Protein AF-Q10B79-2-F1 (afdb_monomer_lite)

Radius of gyration: 24.45 Å; chains: 1; bounding box: 59×41×63 Å

Sequence (157 aa):
MKFGKDFRSHLEETLPAWRDKYLAYKSLKKLIKNLPPDGDPPPVAAAAEVPAGDGDGDGGIALGNWFARVLDMELQKLNDFYIEREEWYVIRLQVLKERIERVKAKKNGAFTSKSEFTEEMLEIRKAFVIIHGEMILLQTYSSLNFAGELIKPSWLV

Foldseek 3Di:
DPLVVVLVVVLVVADVVCNVLAFPLVVLVVLVVQQDPPLDAGPPPVVVPDDDDDDPPCSNVVSVVVSVVVVVVSVVSNVVVLVVLVVVLVVLVVVLVVLVVVLVVCPVPNDPDPVSSVVSVVVSVVSVVVSVVSVVSSVVRVVSRVVSVVPDDPPPD

Structure (mmCIF, N/CA/C/O backbone):
data_AF-Q10B79-2-F1
#
_entry.id   AF-Q10B79-2-F1
#
loop_
_atom_site.group_PDB
_atom_site.id
_atom_site.type_symbol
_atom_site.label_atom_id
_atom_site.label_alt_id
_atom_site.label_comp_id
_atom_site.label_asym_id
_atom_site.label_entity_id
_atom_site.label_seq_id
_atom_site.pdbx_PDB_ins_code
_atom_site.Cartn_x
_atom_site.Cartn_y
_atom_site.Cartn_z
_atom_site.occupancy
_atom_site.B_iso_or_equiv
_atom_site.auth_seq_id
_atom_site.auth_comp_id
_atom_site.auth_asym_id
_atom_site.auth_atom_id
_atom_site.pdbx_PDB_model_num
ATOM 1 N N . MET A 1 1 ? 17.324 -6.022 -12.566 1.00 56.91 1 MET A N 1
ATOM 2 C CA . MET A 1 1 ? 15.880 -6.256 -12.311 1.00 56.91 1 MET A CA 1
ATOM 3 C C . MET A 1 1 ? 15.068 -5.969 -13.564 1.00 56.91 1 MET A C 1
ATOM 5 O O . MET A 1 1 ? 15.492 -5.158 -14.381 1.00 56.91 1 MET A O 1
ATOM 9 N N . LYS A 1 2 ? 13.920 -6.630 -13.746 1.00 81.06 2 LYS A N 1
ATOM 10 C CA . LYS A 1 2 ? 13.108 -6.543 -14.966 1.00 81.06 2 LYS A CA 1
ATOM 11 C C . LYS A 1 2 ? 11.820 -5.753 -14.737 1.00 81.06 2 LYS A C 1
ATOM 13 O O . LYS A 1 2 ? 10.782 -6.128 -15.272 1.00 81.06 2 LYS A O 1
ATOM 18 N N . PHE A 1 3 ? 11.936 -4.624 -14.032 1.00 84.75 3 PHE A N 1
ATOM 19 C CA . PHE A 1 3 ? 10.824 -3.791 -13.564 1.00 84.75 3 PHE A CA 1
ATOM 20 C C . PHE A 1 3 ? 9.698 -3.640 -14.590 1.00 84.75 3 PHE A C 1
ATOM 22 O O . PHE A 1 3 ? 8.547 -3.903 -14.295 1.00 84.75 3 PHE A O 1
ATOM 29 N N . GLY A 1 4 ? 10.018 -3.314 -15.847 1.00 84.12 4 GLY A N 1
ATOM 30 C CA . GLY A 1 4 ? 8.986 -3.134 -16.868 1.00 84.12 4 GLY A CA 1
ATOM 31 C C . GLY A 1 4 ? 8.160 -4.383 -17.220 1.00 84.12 4 GLY A C 1
ATOM 32 O O . GLY A 1 4 ? 7.091 -4.220 -17.797 1.00 84.12 4 GLY A O 1
ATOM 33 N N . LYS A 1 5 ? 8.640 -5.613 -16.977 1.00 86.12 5 LYS A N 1
ATOM 34 C CA . LYS A 1 5 ? 7.814 -6.831 -17.110 1.00 86.12 5 LYS A CA 1
ATOM 35 C C . LYS A 1 5 ? 6.963 -7.027 -15.860 1.00 86.12 5 LYS A C 1
ATOM 37 O O . LYS A 1 5 ? 5.764 -7.206 -16.014 1.00 86.12 5 LYS A O 1
ATOM 42 N N . ASP A 1 6 ? 7.567 -6.884 -14.687 1.00 85.56 6 ASP A N 1
ATOM 43 C CA . ASP A 1 6 ? 6.898 -7.043 -13.392 1.00 85.56 6 ASP A CA 1
ATOM 44 C C . ASP A 1 6 ? 5.753 -6.023 -13.239 1.00 85.56 6 ASP A C 1
ATOM 46 O O . ASP A 1 6 ? 4.630 -6.382 -12.900 1.00 85.56 6 ASP A O 1
ATOM 50 N N . PHE A 1 7 ? 5.993 -4.769 -13.636 1.00 88.19 7 PHE A N 1
ATOM 51 C CA . PHE A 1 7 ? 4.993 -3.702 -13.679 1.00 88.19 7 PHE A CA 1
ATOM 52 C C . PHE A 1 7 ? 3.809 -4.057 -14.584 1.00 88.19 7 PHE A C 1
ATOM 54 O O . PHE A 1 7 ? 2.664 -3.857 -14.206 1.00 88.19 7 PHE A O 1
ATOM 61 N N . ARG A 1 8 ? 4.057 -4.629 -15.773 1.00 87.25 8 ARG A N 1
ATOM 62 C CA . ARG A 1 8 ? 2.969 -5.036 -16.680 1.00 87.25 8 ARG A CA 1
ATOM 63 C C . ARG A 1 8 ? 2.154 -6.197 -16.128 1.00 87.25 8 ARG A C 1
ATOM 65 O O . ARG A 1 8 ? 0.936 -6.133 -16.215 1.00 87.25 8 ARG A O 1
ATOM 72 N N . SER A 1 9 ? 2.808 -7.205 -15.557 1.00 88.94 9 SER A N 1
ATOM 73 C CA . SER A 1 9 ? 2.114 -8.309 -14.889 1.00 88.94 9 SER A CA 1
ATOM 74 C C . SER A 1 9 ? 1.206 -7.787 -13.775 1.00 88.94 9 SER A C 1
ATOM 76 O O . SER A 1 9 ? 0.039 -8.153 -13.717 1.00 88.94 9 SER A O 1
ATOM 78 N N . HIS A 1 10 ? 1.680 -6.823 -12.981 1.00 86.38 10 HIS A N 1
ATOM 79 C CA . HIS A 1 10 ? 0.842 -6.203 -11.961 1.00 86.38 10 HIS A CA 1
ATOM 80 C C . HIS A 1 10 ? -0.354 -5.426 -12.538 1.00 86.38 10 HIS A C 1
ATOM 82 O O . HIS A 1 10 ? -1.449 -5.482 -11.986 1.00 86.38 10 HIS A O 1
ATOM 88 N N . LEU A 1 11 ? -0.189 -4.717 -13.663 1.00 89.62 11 LEU A N 1
ATOM 89 C CA . LEU A 1 11 ? -1.317 -4.044 -14.324 1.00 89.62 11 LEU A CA 1
ATOM 90 C C . LEU A 1 11 ? -2.390 -5.030 -14.803 1.00 89.62 11 LEU A C 1
ATOM 92 O O . LEU A 1 11 ? -3.571 -4.689 -14.837 1.00 89.62 11 LEU A O 1
ATOM 96 N N . GLU A 1 12 ? -2.005 -6.240 -15.198 1.00 89.06 12 GLU A N 1
ATOM 97 C CA . GLU A 1 12 ? -2.954 -7.281 -15.599 1.00 89.06 12 GLU A CA 1
ATOM 98 C C . GLU A 1 12 ? -3.746 -7.808 -14.391 1.00 89.06 12 GLU A C 1
ATOM 100 O O . GLU A 1 12 ? -4.955 -8.016 -14.513 1.00 89.06 12 GLU A O 1
ATOM 1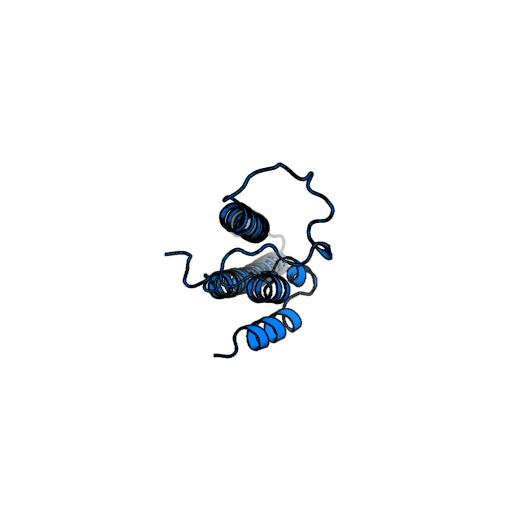05 N N . GLU A 1 13 ? -3.099 -7.919 -13.228 1.00 87.56 13 GLU A N 1
ATOM 106 C CA . GLU A 1 13 ? -3.683 -8.383 -11.959 1.00 87.56 13 GLU A CA 1
ATOM 107 C C . GLU A 1 13 ? -4.478 -7.307 -11.196 1.00 87.56 13 GLU A C 1
ATOM 109 O O . GLU A 1 13 ? -5.339 -7.641 -10.380 1.00 87.56 13 GLU A O 1
ATOM 114 N N . THR A 1 14 ? -4.223 -6.019 -11.450 1.00 86.75 14 THR A N 1
ATOM 115 C CA . THR A 1 14 ? -4.948 -4.915 -10.801 1.00 86.75 14 THR A CA 1
ATOM 116 C C . THR A 1 14 ? -6.380 -4.769 -11.327 1.00 86.75 14 THR A C 1
ATOM 118 O O . THR A 1 14 ? -6.758 -5.307 -12.376 1.00 86.75 14 THR A O 1
ATOM 121 N N . LEU A 1 15 ? -7.189 -3.978 -10.618 1.00 90.31 15 LEU A N 1
ATOM 122 C CA . LEU A 1 15 ? -8.546 -3.648 -11.041 1.00 90.31 15 LEU A CA 1
ATOM 123 C C . LEU A 1 15 ? -8.517 -2.988 -12.433 1.00 90.31 15 LEU A C 1
ATOM 125 O O . LEU A 1 15 ? -7.808 -1.995 -12.612 1.00 90.31 15 LEU A O 1
ATOM 129 N N . PRO A 1 16 ? -9.314 -3.458 -13.416 1.00 91.75 16 PRO A N 1
ATOM 130 C CA . PRO A 1 16 ? -9.319 -2.886 -14.763 1.00 91.75 16 PRO A CA 1
ATOM 131 C C . PRO A 1 16 ? -9.524 -1.368 -14.791 1.00 91.75 16 PRO A C 1
ATOM 133 O O . PRO A 1 16 ? -8.896 -0.687 -15.595 1.00 91.75 16 PRO A O 1
ATOM 136 N N . ALA A 1 17 ? -10.342 -0.848 -13.870 1.00 92.88 17 ALA A N 1
ATOM 137 C CA . ALA A 1 17 ? -10.643 0.575 -13.720 1.00 92.88 17 ALA A CA 1
ATOM 138 C C . ALA A 1 17 ? -9.473 1.430 -13.193 1.00 92.88 17 ALA A C 1
ATOM 140 O O . ALA A 1 17 ? -9.598 2.647 -13.139 1.00 92.88 17 ALA A O 1
ATOM 141 N N . TRP A 1 18 ? -8.380 0.815 -12.730 1.00 93.50 18 TRP A N 1
ATOM 142 C CA . TRP A 1 18 ? -7.201 1.522 -12.216 1.00 93.50 18 TRP A CA 1
ATOM 143 C C . TRP A 1 18 ? -6.045 1.522 -13.222 1.00 93.50 18 TRP A C 1
ATOM 145 O O . TRP A 1 18 ? -5.099 2.282 -13.055 1.00 93.50 18 TRP A O 1
ATOM 155 N N . ARG A 1 19 ? -6.087 0.691 -14.275 1.00 92.19 19 ARG A N 1
ATOM 156 C CA . ARG A 1 19 ? -4.946 0.460 -15.183 1.00 92.19 19 ARG A CA 1
ATOM 157 C C . ARG A 1 19 ? -4.456 1.720 -15.896 1.00 92.19 19 ARG A C 1
ATOM 159 O O . ARG A 1 19 ? -3.251 1.881 -16.059 1.00 92.19 19 ARG A O 1
ATOM 166 N N . ASP A 1 20 ? -5.366 2.598 -16.313 1.00 92.69 20 ASP A N 1
ATOM 167 C CA . ASP A 1 20 ? -5.057 3.878 -16.966 1.00 92.69 20 ASP A CA 1
ATOM 168 C C . ASP A 1 20 ? -4.520 4.938 -15.989 1.00 92.69 20 ASP A C 1
ATOM 170 O O . ASP A 1 20 ? -3.941 5.938 -16.415 1.00 92.69 20 ASP A O 1
ATOM 174 N N . LYS A 1 21 ? -4.679 4.705 -14.681 1.00 94.31 21 LYS A N 1
ATOM 175 C CA . LYS A 1 21 ? -4.199 5.591 -13.619 1.00 94.31 21 LYS A CA 1
ATOM 176 C C . LYS A 1 21 ? -2.736 5.357 -13.285 1.00 94.31 21 LYS A C 1
ATOM 178 O O . LYS A 1 21 ? -2.085 6.276 -12.823 1.00 94.31 21 LYS A O 1
ATOM 183 N N . TYR A 1 22 ? -2.192 4.173 -13.558 1.00 93.19 22 TYR A N 1
ATOM 184 C CA . TYR A 1 22 ? -0.767 3.900 -13.362 1.00 93.19 22 TYR A CA 1
ATOM 185 C C . TYR A 1 22 ? 0.123 4.680 -14.344 1.00 93.19 22 TYR A C 1
ATOM 187 O O . TYR A 1 22 ? -0.304 5.131 -15.412 1.00 93.19 22 TYR A O 1
ATOM 195 N N . LEU A 1 23 ? 1.404 4.786 -13.992 1.00 92.06 23 LEU A N 1
ATOM 196 C CA . LEU A 1 23 ? 2.447 5.396 -14.806 1.00 92.06 23 LEU A CA 1
ATOM 197 C C . LEU A 1 23 ? 2.479 4.768 -16.207 1.00 92.06 23 LEU A C 1
ATOM 199 O O . LEU A 1 23 ? 2.571 3.543 -16.358 1.00 92.06 23 LEU A O 1
ATOM 203 N N . ALA A 1 24 ? 2.502 5.601 -17.248 1.00 90.31 24 ALA A N 1
ATOM 204 C CA . ALA A 1 24 ? 2.624 5.196 -18.646 1.00 90.31 24 ALA A CA 1
ATOM 205 C C . ALA A 1 24 ? 4.056 4.733 -18.988 1.00 90.31 24 ALA A C 1
ATOM 207 O O . ALA A 1 24 ? 4.670 5.149 -19.973 1.00 90.31 24 ALA A O 1
ATOM 208 N N . TYR A 1 25 ? 4.596 3.813 -18.186 1.00 89.06 25 TYR A N 1
ATOM 209 C CA . TYR A 1 25 ? 5.991 3.385 -18.163 1.00 89.06 25 TYR A CA 1
ATOM 210 C C . TYR A 1 25 ? 6.535 2.993 -19.541 1.00 89.06 25 TYR A C 1
ATOM 212 O O . TYR A 1 25 ? 7.661 3.329 -19.907 1.00 89.06 25 TYR A O 1
ATOM 220 N N . LYS A 1 26 ? 5.745 2.264 -20.342 1.00 86.00 26 LYS A N 1
ATOM 221 C CA . LYS A 1 26 ? 6.159 1.834 -21.689 1.00 86.00 26 LYS A CA 1
ATOM 222 C C . LYS A 1 26 ? 6.305 3.023 -22.638 1.00 86.00 26 LYS A C 1
ATOM 224 O O . LYS A 1 26 ? 7.233 3.016 -23.444 1.00 86.00 26 LYS A O 1
ATOM 229 N N . SER A 1 27 ? 5.400 3.995 -22.554 1.00 85.75 27 SER A N 1
ATOM 230 C CA . SER A 1 27 ? 5.429 5.212 -23.366 1.00 85.75 27 SER A CA 1
ATOM 231 C C . SER A 1 27 ? 6.609 6.080 -22.951 1.00 85.75 27 SER A C 1
ATOM 233 O O . SER A 1 27 ? 7.463 6.344 -23.788 1.00 85.75 27 SER A O 1
ATOM 235 N N . LEU A 1 28 ? 6.762 6.368 -21.654 1.00 86.62 28 LEU A N 1
ATOM 236 C CA . LEU A 1 28 ? 7.904 7.119 -21.116 1.00 86.62 28 LEU A CA 1
ATOM 237 C C . LEU A 1 28 ? 9.247 6.484 -21.498 1.00 86.62 28 LEU A C 1
ATOM 239 O O . LEU A 1 28 ? 10.141 7.152 -22.006 1.00 86.62 28 LEU A O 1
ATOM 243 N N . LYS A 1 29 ? 9.375 5.158 -21.367 1.00 84.56 29 LYS A N 1
ATOM 244 C CA . LYS A 1 29 ? 10.591 4.441 -21.773 1.00 84.56 29 LYS A CA 1
ATOM 245 C C . LYS A 1 29 ? 10.880 4.545 -23.273 1.00 84.56 29 LYS A C 1
ATOM 247 O O . LYS A 1 29 ? 12.045 4.534 -23.661 1.00 84.56 29 LYS A O 1
ATOM 252 N N . LYS A 1 30 ? 9.851 4.577 -24.126 1.00 85.12 30 LYS A N 1
ATOM 253 C CA . LYS A 1 30 ? 10.027 4.801 -25.570 1.00 85.12 30 LYS A CA 1
ATOM 254 C C . LYS A 1 30 ? 10.477 6.230 -25.849 1.00 85.12 30 LYS A C 1
ATOM 256 O O . LYS A 1 30 ? 11.372 6.397 -26.665 1.00 85.12 30 LYS A O 1
ATOM 261 N N . LEU A 1 31 ? 9.903 7.212 -25.153 1.00 81.50 31 LEU A N 1
ATOM 262 C CA . LEU A 1 31 ? 10.307 8.611 -25.273 1.00 81.50 31 LEU A CA 1
ATOM 263 C C . LEU A 1 31 ? 11.785 8.769 -24.931 1.00 81.50 31 LEU A C 1
ATOM 265 O O . LEU A 1 31 ? 12.533 9.234 -25.776 1.00 81.50 31 LEU A O 1
ATOM 269 N N . ILE A 1 32 ? 12.222 8.239 -23.783 1.00 80.31 32 ILE A N 1
ATOM 270 C CA . ILE A 1 32 ? 13.629 8.285 -23.350 1.00 80.31 32 ILE A CA 1
ATOM 271 C C . ILE A 1 32 ? 14.575 7.654 -24.381 1.00 80.31 32 ILE A C 1
ATOM 273 O O . ILE A 1 32 ? 15.658 8.166 -24.619 1.00 80.31 32 ILE A O 1
ATOM 277 N N . LYS A 1 33 ? 14.183 6.542 -25.013 1.00 80.38 33 LYS A N 1
ATOM 278 C CA . LYS A 1 33 ? 15.012 5.869 -26.030 1.00 80.38 33 LYS A CA 1
ATOM 279 C C . LYS A 1 33 ? 15.136 6.631 -27.343 1.00 80.38 33 LYS A C 1
ATOM 281 O O . LYS A 1 33 ? 16.089 6.393 -28.074 1.00 80.38 33 LYS A O 1
ATOM 286 N N . ASN A 1 34 ? 14.145 7.455 -27.654 1.00 73.69 34 ASN A N 1
ATOM 287 C CA . ASN A 1 34 ? 14.134 8.289 -28.846 1.00 73.69 34 ASN A CA 1
ATOM 288 C C . ASN A 1 34 ? 14.710 9.682 -28.558 1.00 73.69 34 ASN A C 1
ATOM 290 O O . ASN A 1 34 ? 14.731 10.511 -29.465 1.00 73.69 34 ASN A O 1
ATOM 294 N N . LEU A 1 35 ? 15.148 9.944 -27.317 1.00 68.69 35 LEU A N 1
ATOM 295 C CA . LEU A 1 35 ? 15.895 11.151 -27.015 1.00 68.69 35 LEU A CA 1
ATOM 296 C C . LEU A 1 35 ? 17.255 11.060 -27.728 1.00 68.69 35 LEU A C 1
ATOM 298 O O . LEU A 1 35 ? 17.931 10.031 -27.629 1.00 68.69 35 LEU A O 1
ATOM 302 N N . PRO A 1 36 ? 17.657 12.111 -28.444 1.00 61.78 36 PRO A N 1
ATOM 303 C CA . PRO A 1 36 ? 18.963 12.198 -29.072 1.00 61.78 36 PRO A CA 1
ATOM 304 C C . PRO A 1 36 ? 20.037 12.188 -27.981 1.00 61.78 36 PRO A C 1
ATOM 306 O O . PRO A 1 36 ? 19.851 12.859 -26.962 1.00 61.78 36 PRO A O 1
ATOM 309 N N . PRO A 1 37 ? 21.154 11.465 -28.169 1.00 58.47 37 PRO A N 1
ATOM 310 C CA . PRO A 1 37 ? 22.230 11.425 -27.183 1.00 58.47 37 PRO A CA 1
ATOM 311 C C . PRO A 1 37 ? 22.839 12.810 -26.901 1.00 58.47 37 PRO A C 1
ATOM 313 O O . PRO A 1 37 ? 23.317 13.011 -25.792 1.00 58.47 37 PRO A O 1
ATOM 316 N N . ASP A 1 38 ? 22.728 13.759 -27.842 1.00 55.97 38 ASP A N 1
ATOM 317 C CA . ASP A 1 38 ? 23.405 15.065 -27.799 1.00 55.97 38 ASP A CA 1
ATOM 318 C C . ASP A 1 38 ? 22.502 16.269 -28.172 1.00 55.97 38 ASP A C 1
ATOM 320 O O . ASP A 1 38 ? 22.980 17.299 -28.633 1.00 55.97 38 ASP A O 1
ATOM 324 N N . GLY A 1 39 ? 21.180 16.185 -27.966 1.00 49.09 39 GLY A N 1
ATOM 325 C CA . GLY A 1 39 ? 20.274 17.333 -28.180 1.00 49.09 39 GLY A CA 1
ATOM 326 C C . GLY A 1 39 ? 19.855 17.616 -29.633 1.00 49.09 39 GLY A C 1
ATOM 327 O O . GLY A 1 39 ? 19.157 18.599 -29.874 1.00 49.09 39 GLY A O 1
ATOM 328 N N . ASP A 1 40 ? 20.201 16.744 -30.582 1.00 50.16 40 ASP A N 1
ATOM 329 C CA . ASP A 1 40 ? 19.761 16.833 -31.984 1.00 50.16 40 ASP A CA 1
ATOM 330 C C . ASP A 1 40 ? 18.274 16.480 -32.151 1.00 50.16 40 ASP A C 1
ATOM 332 O O . ASP A 1 40 ? 17.927 15.319 -31.995 1.00 50.16 40 ASP A O 1
ATOM 336 N N . PRO A 1 41 ? 17.363 17.395 -32.512 1.00 48.28 41 PRO A N 1
ATOM 337 C CA . PRO A 1 41 ? 15.918 17.166 -32.440 1.00 48.28 41 PRO A CA 1
ATOM 338 C C . PRO A 1 41 ? 15.452 15.846 -33.102 1.00 48.28 41 PRO A C 1
ATOM 340 O O . PRO A 1 41 ? 15.913 15.499 -34.193 1.00 48.28 41 PRO A O 1
ATOM 343 N N . PRO A 1 42 ? 14.517 15.096 -32.475 1.00 52.50 42 PRO A N 1
ATOM 344 C CA . PRO A 1 42 ? 13.998 13.854 -33.042 1.00 52.50 42 PRO A CA 1
ATOM 345 C C . PRO A 1 42 ? 13.335 14.111 -34.406 1.00 52.50 42 PRO A C 1
ATOM 347 O O . PRO A 1 42 ? 12.818 15.206 -34.644 1.00 52.50 42 PRO A O 1
ATOM 350 N N . PRO A 1 43 ? 13.303 13.111 -35.310 1.00 50.44 43 PRO A N 1
ATOM 351 C CA . PRO A 1 43 ? 12.769 13.298 -36.649 1.00 50.44 43 PRO A CA 1
ATOM 352 C C . PRO A 1 43 ? 11.320 13.791 -36.569 1.00 50.44 43 PRO A C 1
ATOM 354 O O . PRO A 1 43 ? 10.480 13.182 -35.906 1.00 50.44 43 PRO A O 1
ATOM 357 N N . VAL A 1 44 ? 11.096 14.901 -37.273 1.00 52.75 44 VAL A N 1
ATOM 358 C CA . VAL A 1 44 ? 9.952 15.823 -37.458 1.00 52.75 44 VAL A CA 1
ATOM 359 C C . VAL A 1 44 ? 8.523 15.233 -37.410 1.00 52.75 44 VAL A C 1
ATOM 361 O O . VAL A 1 44 ? 7.545 15.970 -37.393 1.00 52.75 44 VAL A O 1
ATOM 364 N N . ALA A 1 45 ? 8.355 13.915 -37.327 1.00 52.47 45 ALA A N 1
ATOM 365 C CA . ALA A 1 45 ? 7.064 13.233 -37.285 1.00 52.47 45 ALA A CA 1
ATOM 366 C C . ALA A 1 45 ? 6.331 13.316 -35.928 1.00 52.47 45 ALA A C 1
ATOM 368 O O . ALA A 1 45 ? 5.127 13.085 -35.889 1.00 52.47 45 ALA A O 1
ATOM 369 N N . ALA A 1 46 ? 7.019 13.641 -34.824 1.00 50.47 46 ALA A N 1
ATOM 370 C CA . ALA A 1 46 ? 6.398 13.803 -33.498 1.00 50.47 46 ALA A CA 1
ATOM 371 C C . ALA A 1 46 ? 6.231 15.273 -33.055 1.00 50.47 46 ALA A C 1
ATOM 373 O O . ALA A 1 46 ? 5.578 15.531 -32.049 1.00 50.47 46 ALA A O 1
ATOM 374 N N . ALA A 1 47 ? 6.805 16.225 -33.799 1.00 46.53 47 ALA A N 1
ATOM 375 C CA . ALA A 1 47 ? 6.853 17.653 -33.458 1.00 46.53 47 ALA A CA 1
ATOM 376 C C . ALA A 1 47 ? 5.886 18.522 -34.291 1.00 46.53 47 ALA A C 1
ATOM 378 O O . ALA A 1 47 ? 5.964 19.747 -34.245 1.00 46.53 47 ALA A O 1
ATOM 379 N N . ALA A 1 48 ? 4.976 17.902 -35.050 1.00 49.84 48 ALA A N 1
ATOM 380 C CA . ALA A 1 48 ? 4.150 18.539 -36.082 1.00 49.84 48 ALA A CA 1
ATOM 381 C C . ALA A 1 48 ? 3.097 19.563 -35.586 1.00 49.84 48 ALA A C 1
ATOM 383 O O . ALA A 1 48 ? 2.252 19.981 -36.372 1.00 49.84 48 ALA A O 1
ATOM 384 N N . GLU A 1 49 ? 3.142 19.996 -34.323 1.00 52.75 49 GLU A N 1
ATOM 385 C CA . GLU A 1 49 ? 2.196 20.970 -33.752 1.00 52.75 49 GLU A CA 1
ATOM 386 C C . GLU A 1 49 ? 2.852 22.229 -33.151 1.00 52.75 49 GLU A C 1
ATOM 388 O O . GLU A 1 49 ? 2.150 23.049 -32.564 1.00 52.75 49 GLU A O 1
ATOM 393 N N . VAL A 1 50 ? 4.167 22.446 -33.303 1.00 51.12 50 VAL A N 1
ATOM 394 C CA . VAL A 1 50 ? 4.833 23.636 -32.728 1.00 51.12 50 VAL A CA 1
ATOM 395 C C . VAL A 1 50 ? 5.410 24.534 -33.834 1.00 51.12 50 VAL A C 1
ATOM 397 O O . VAL A 1 50 ? 6.137 24.024 -34.689 1.00 51.12 50 VAL A O 1
ATOM 400 N N . PRO A 1 51 ? 5.108 25.853 -33.859 1.00 43.38 51 PRO A N 1
ATOM 401 C CA . PRO A 1 51 ? 5.655 26.757 -34.863 1.00 43.38 51 PRO A CA 1
ATOM 402 C C . PRO A 1 51 ? 7.170 26.850 -34.691 1.00 43.38 51 PRO A C 1
ATOM 404 O O . PRO A 1 51 ? 7.657 27.035 -33.576 1.00 43.38 51 PRO A O 1
ATOM 407 N N . ALA A 1 52 ? 7.895 26.729 -35.802 1.00 47.19 52 ALA A N 1
ATOM 408 C CA . ALA A 1 52 ? 9.334 26.933 -35.864 1.00 47.19 52 ALA A CA 1
ATOM 409 C C . ALA A 1 52 ? 9.671 28.353 -35.380 1.00 47.19 52 ALA A C 1
ATOM 411 O O . ALA A 1 52 ? 9.390 29.336 -36.063 1.00 47.19 52 ALA A O 1
ATOM 412 N N . GLY A 1 53 ? 10.203 28.447 -34.163 1.00 44.47 53 GLY A N 1
ATOM 413 C CA . GLY A 1 53 ? 10.876 29.632 -33.658 1.00 44.47 53 GLY A CA 1
ATOM 414 C C . GLY A 1 53 ? 12.368 29.473 -33.907 1.00 44.47 53 GLY A C 1
ATOM 415 O O . GLY A 1 53 ? 12.977 28.526 -33.412 1.00 44.47 53 GLY A O 1
ATOM 416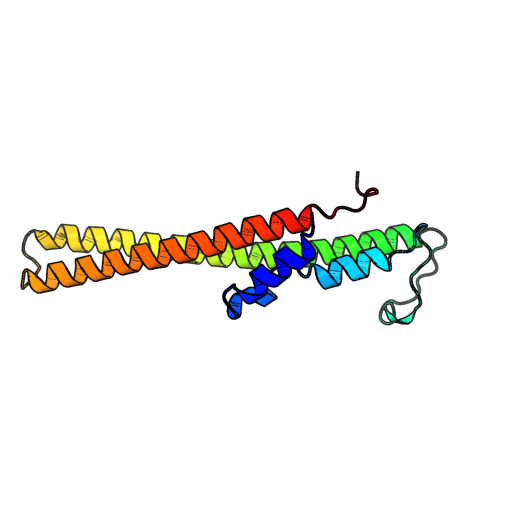 N N . ASP A 1 54 ? 12.928 30.382 -34.696 1.00 44.16 54 ASP A N 1
ATOM 417 C CA . ASP A 1 54 ? 14.341 30.429 -35.054 1.00 44.16 54 ASP A CA 1
ATOM 418 C C . ASP A 1 54 ? 15.179 30.725 -33.797 1.00 44.16 54 ASP A C 1
ATOM 420 O O . ASP A 1 54 ? 15.188 31.843 -33.282 1.00 44.16 54 ASP A O 1
ATOM 424 N N . GLY A 1 55 ? 15.842 29.699 -33.262 1.00 45.22 55 GLY A N 1
ATOM 425 C CA . GLY A 1 55 ? 16.595 29.771 -32.011 1.00 45.22 55 GLY A CA 1
ATOM 426 C C . GLY A 1 55 ? 17.729 28.754 -31.988 1.00 45.22 55 GLY A C 1
ATOM 427 O O . GLY A 1 55 ? 17.602 27.663 -31.436 1.00 45.22 55 GLY A O 1
ATOM 428 N N . ASP A 1 56 ? 18.830 29.132 -32.631 1.00 44.12 56 ASP A N 1
ATOM 429 C CA . ASP A 1 56 ? 20.116 28.436 -32.647 1.00 44.12 56 ASP A CA 1
ATOM 430 C C . ASP A 1 56 ? 20.626 28.265 -31.196 1.00 44.12 56 ASP A C 1
ATOM 432 O O . ASP A 1 56 ? 20.902 29.249 -30.507 1.00 44.12 56 ASP A O 1
ATOM 436 N N . GLY A 1 57 ? 20.666 27.023 -30.692 1.00 49.72 57 GLY A N 1
ATOM 437 C CA . GLY A 1 57 ? 21.197 26.670 -29.361 1.00 49.72 57 GLY A CA 1
ATOM 438 C C . GLY A 1 57 ? 20.213 26.126 -28.306 1.00 49.72 57 GLY A C 1
ATOM 439 O O . GLY A 1 57 ? 20.668 25.719 -27.239 1.00 49.72 57 GLY A O 1
ATOM 440 N N . ASP A 1 58 ? 18.902 26.059 -28.576 1.00 55.44 58 ASP A N 1
ATOM 441 C CA . ASP A 1 58 ? 17.870 25.712 -27.565 1.00 55.44 58 ASP A CA 1
ATOM 442 C C . ASP A 1 58 ? 17.296 24.279 -27.683 1.00 55.44 58 ASP A C 1
ATOM 444 O O . ASP A 1 58 ? 16.494 23.849 -26.859 1.00 55.44 58 ASP A O 1
ATOM 448 N N . GLY A 1 59 ? 17.708 23.485 -28.679 1.00 55.66 59 GLY A N 1
ATOM 449 C CA . GLY A 1 59 ? 17.081 22.185 -28.990 1.00 55.66 59 GLY A CA 1
ATOM 450 C C . GLY A 1 59 ? 17.086 21.167 -27.837 1.00 55.66 59 GLY A C 1
ATOM 451 O O . GLY A 1 59 ? 16.070 20.520 -27.563 1.00 55.66 59 GLY A O 1
ATOM 452 N N . GLY A 1 60 ? 18.200 21.069 -27.105 1.00 60.88 60 GLY A N 1
ATOM 453 C CA . GLY A 1 60 ? 18.315 20.198 -25.930 1.00 60.88 60 GLY A CA 1
ATOM 454 C C . GLY A 1 60 ? 17.476 20.674 -24.739 1.00 60.88 60 GLY A C 1
ATOM 455 O O . GLY A 1 60 ? 16.863 19.857 -24.050 1.00 60.88 60 GLY A O 1
ATOM 456 N N . ILE A 1 61 ? 17.389 21.992 -24.532 1.00 65.44 61 ILE A N 1
ATOM 457 C CA . ILE A 1 61 ? 16.577 22.606 -23.473 1.00 65.44 61 ILE A CA 1
ATOM 458 C C . ILE A 1 61 ? 15.090 22.454 -23.804 1.00 65.44 61 ILE A C 1
ATOM 460 O O . ILE A 1 61 ? 14.318 22.035 -22.945 1.00 65.44 61 ILE A O 1
ATOM 464 N N . ALA A 1 62 ? 14.684 22.698 -25.050 1.00 70.12 62 ALA A N 1
ATOM 465 C CA . ALA A 1 62 ? 13.315 22.503 -25.513 1.00 70.12 62 ALA A CA 1
ATOM 466 C C . ALA A 1 62 ? 12.849 21.049 -25.324 1.00 70.12 62 ALA A C 1
ATOM 468 O O . ALA A 1 62 ? 11.743 20.809 -24.832 1.00 70.12 62 ALA A O 1
ATOM 469 N N . LEU A 1 63 ? 13.705 20.072 -25.641 1.00 71.31 63 LEU A N 1
ATOM 470 C CA . LEU A 1 63 ? 13.399 18.654 -25.458 1.00 71.31 63 LEU A CA 1
ATOM 471 C C . LEU A 1 63 ? 13.366 18.240 -23.980 1.00 71.31 63 LEU A C 1
ATOM 473 O O . LEU A 1 63 ? 12.466 17.504 -23.571 1.00 71.31 63 LEU A O 1
ATOM 477 N N . GLY A 1 64 ? 14.314 18.729 -23.176 1.00 74.19 64 GLY A N 1
ATOM 478 C CA . GLY A 1 64 ? 14.323 18.533 -21.726 1.00 74.19 64 GLY A CA 1
ATOM 479 C C . GLY A 1 64 ? 13.069 19.111 -21.069 1.00 74.19 64 GLY A C 1
ATOM 480 O O . GLY A 1 64 ? 12.397 18.417 -20.308 1.00 74.19 64 GLY A O 1
ATOM 481 N N . ASN A 1 65 ? 12.689 20.334 -21.445 1.00 78.38 65 ASN A N 1
ATOM 482 C CA . ASN A 1 65 ? 11.465 20.999 -21.000 1.00 78.38 65 ASN A CA 1
ATOM 483 C C . ASN A 1 65 ? 10.214 20.226 -21.426 1.00 78.38 65 ASN A C 1
ATOM 485 O O . ASN A 1 65 ? 9.280 20.076 -20.641 1.00 78.38 65 ASN A O 1
ATOM 489 N N . TRP A 1 66 ? 10.185 19.702 -22.653 1.00 79.75 66 TRP A N 1
ATOM 490 C CA . TRP A 1 66 ? 9.083 18.870 -23.126 1.00 79.75 66 TRP A CA 1
ATOM 491 C C . TRP A 1 66 ? 8.968 17.562 -22.331 1.00 79.75 66 TRP A C 1
ATOM 493 O O . TRP A 1 66 ? 7.879 17.219 -21.872 1.00 79.75 66 TRP A O 1
ATOM 503 N N . PHE A 1 67 ? 10.077 16.855 -22.101 1.00 82.69 67 PHE A N 1
ATOM 504 C CA . PHE A 1 67 ? 10.077 15.628 -21.303 1.00 82.69 67 PHE A CA 1
ATOM 505 C C . PHE A 1 67 ? 9.670 15.900 -19.850 1.00 82.69 67 PHE A C 1
ATOM 507 O O . PHE A 1 67 ? 8.877 15.145 -19.287 1.00 82.69 67 PHE A O 1
ATOM 514 N N . ALA A 1 68 ? 10.146 17.004 -19.268 1.00 83.31 68 ALA A N 1
ATOM 515 C CA . ALA A 1 68 ? 9.740 17.454 -17.942 1.00 83.31 68 ALA A CA 1
ATOM 516 C C . ALA A 1 68 ? 8.230 17.716 -17.872 1.00 83.31 68 ALA A C 1
ATOM 518 O O . ALA A 1 68 ? 7.593 17.250 -16.936 1.00 83.31 68 ALA A O 1
ATOM 519 N N . ARG A 1 69 ? 7.631 18.360 -18.886 1.00 86.50 69 ARG A N 1
ATOM 520 C CA . ARG A 1 69 ? 6.167 18.533 -18.971 1.00 86.50 69 ARG A CA 1
ATOM 521 C C . ARG A 1 69 ? 5.426 17.201 -19.044 1.00 86.50 69 ARG A C 1
ATOM 523 O O . ARG A 1 69 ? 4.408 17.042 -18.387 1.00 86.50 69 ARG A O 1
ATOM 530 N N . VAL A 1 70 ? 5.927 16.230 -19.811 1.00 86.75 70 VAL A N 1
ATOM 531 C CA . VAL A 1 70 ? 5.315 14.891 -19.878 1.00 86.75 70 VAL A CA 1
ATOM 532 C C . VAL A 1 70 ? 5.377 14.185 -18.520 1.00 86.75 70 VAL A C 1
ATOM 534 O O . VAL A 1 70 ? 4.400 13.557 -18.116 1.00 86.75 70 VAL A O 1
ATOM 537 N N . LEU A 1 71 ? 6.503 14.287 -17.806 1.00 87.81 71 LEU A N 1
ATOM 538 C CA . LEU A 1 71 ? 6.622 13.750 -16.450 1.00 87.81 71 LEU A CA 1
ATOM 539 C C . LEU A 1 71 ? 5.700 14.471 -15.467 1.00 87.81 71 LEU A C 1
ATOM 541 O O . LEU A 1 71 ? 5.050 13.801 -14.677 1.00 87.81 71 LEU A O 1
ATOM 545 N N . ASP A 1 72 ? 5.611 15.797 -15.537 1.00 88.75 72 ASP A N 1
ATOM 546 C CA . ASP A 1 72 ? 4.730 16.606 -14.693 1.00 88.75 72 ASP A CA 1
ATOM 547 C C . ASP A 1 72 ? 3.256 16.228 -14.897 1.00 88.75 72 ASP A C 1
ATOM 549 O O . ASP A 1 72 ? 2.540 15.975 -13.934 1.00 88.75 72 ASP A O 1
ATOM 553 N N . MET A 1 73 ? 2.825 16.041 -16.149 1.00 90.81 73 MET A N 1
ATOM 554 C CA . MET A 1 73 ? 1.482 15.546 -16.467 1.00 90.81 73 MET A CA 1
ATOM 555 C C . MET A 1 73 ? 1.223 14.139 -15.911 1.00 90.81 73 MET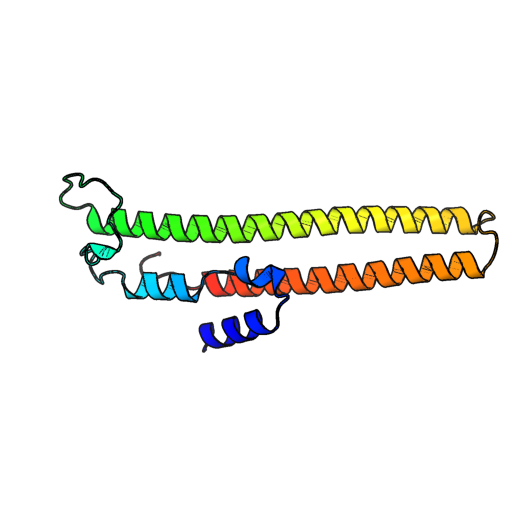 A C 1
ATOM 557 O O . MET A 1 73 ? 0.137 13.863 -15.400 1.00 90.81 73 MET A O 1
ATOM 561 N N . GLU A 1 74 ? 2.203 13.235 -16.008 1.00 90.88 74 GLU A N 1
ATOM 562 C CA . GLU A 1 74 ? 2.080 11.893 -15.435 1.00 90.88 74 GLU A CA 1
ATOM 563 C C . GLU A 1 74 ? 2.041 11.939 -13.902 1.00 90.88 74 GLU A C 1
ATOM 565 O O . GLU A 1 74 ? 1.205 11.259 -13.315 1.00 90.88 74 GLU A O 1
ATOM 570 N N . LEU A 1 75 ? 2.864 12.768 -13.253 1.00 92.00 75 LEU A N 1
ATOM 571 C CA . LEU A 1 75 ? 2.853 12.972 -11.802 1.00 92.00 75 LEU A CA 1
ATOM 572 C C . LEU A 1 75 ? 1.533 13.583 -11.326 1.00 92.00 75 LEU A C 1
ATOM 574 O O . LEU A 1 75 ? 0.958 13.097 -10.355 1.00 92.00 75 LEU A O 1
ATOM 578 N N . GLN A 1 76 ? 1.014 14.593 -12.025 1.00 94.19 76 GLN A N 1
ATOM 579 C CA . GLN A 1 76 ? -0.274 15.202 -11.706 1.00 94.19 76 GLN A CA 1
ATOM 580 C C . GLN A 1 76 ? -1.396 14.163 -11.778 1.00 94.19 76 GLN A C 1
ATOM 582 O O . GLN A 1 76 ? -2.134 13.999 -10.814 1.00 94.19 76 GLN A O 1
ATOM 587 N N . LYS A 1 77 ? -1.458 13.372 -12.859 1.00 95.00 77 LYS A N 1
ATOM 588 C CA . LYS A 1 77 ? -2.415 12.260 -12.995 1.00 95.00 77 LYS A CA 1
ATOM 589 C C . LYS A 1 77 ? -2.303 11.263 -11.837 1.00 95.00 77 LYS A C 1
ATOM 591 O O . LYS A 1 77 ? -3.322 10.803 -11.316 1.00 95.00 77 LYS A O 1
ATOM 596 N N . LEU A 1 78 ? -1.073 10.896 -11.466 1.00 94.69 78 LEU A N 1
ATOM 597 C CA . LEU A 1 78 ? -0.816 9.946 -10.388 1.00 94.69 78 LEU A CA 1
ATOM 598 C C . LEU A 1 78 ? -1.318 10.470 -9.038 1.00 94.69 78 LEU A C 1
ATOM 600 O O . LEU A 1 78 ? -1.975 9.721 -8.307 1.00 94.69 78 LEU A O 1
ATOM 604 N N . ASN A 1 79 ? -1.014 11.737 -8.750 1.00 95.00 79 ASN A N 1
ATOM 605 C CA . ASN A 1 79 ? -1.380 12.438 -7.526 1.00 95.00 79 ASN A CA 1
ATOM 606 C C . ASN A 1 79 ? -2.884 12.686 -7.440 1.00 95.00 79 ASN A C 1
ATOM 608 O O . ASN A 1 79 ? -3.468 12.384 -6.405 1.00 95.00 79 ASN A O 1
ATOM 612 N N . ASP A 1 80 ? -3.519 13.149 -8.518 1.00 97.25 80 ASP A N 1
ATOM 613 C CA . ASP A 1 80 ? -4.966 13.383 -8.574 1.00 97.25 80 ASP A CA 1
ATOM 614 C C . ASP A 1 80 ? -5.733 12.112 -8.210 1.00 97.25 80 ASP A C 1
ATOM 616 O O . ASP A 1 80 ? -6.597 12.124 -7.335 1.00 97.25 80 ASP A O 1
ATOM 620 N N . PHE A 1 81 ? -5.363 10.981 -8.819 1.00 97.12 81 PHE A N 1
ATOM 621 C CA . PHE A 1 81 ? -5.988 9.702 -8.499 1.00 97.12 81 PHE A CA 1
ATOM 622 C C . PHE A 1 81 ? -5.717 9.256 -7.057 1.00 97.12 81 PHE A C 1
ATOM 624 O O . PHE A 1 81 ? -6.609 8.713 -6.403 1.00 97.12 81 PHE A O 1
ATOM 631 N N . TYR A 1 82 ? -4.490 9.446 -6.558 1.00 97.12 82 TYR A N 1
ATOM 632 C CA . TYR A 1 82 ? -4.150 9.072 -5.187 1.00 97.12 82 TYR A CA 1
ATOM 633 C C . TYR A 1 82 ? -4.964 9.883 -4.172 1.00 97.12 82 TYR A C 1
ATOM 635 O O . TYR A 1 82 ? -5.581 9.291 -3.287 1.00 97.12 82 TYR A O 1
ATOM 643 N N . ILE A 1 83 ? -5.002 11.208 -4.335 1.00 97.50 83 ILE A N 1
ATOM 644 C CA . ILE A 1 83 ? -5.712 12.141 -3.454 1.00 97.50 83 ILE A CA 1
ATOM 645 C C . ILE A 1 83 ? -7.214 11.856 -3.489 1.00 97.50 83 ILE A C 1
ATOM 647 O O . ILE A 1 83 ? -7.810 11.674 -2.433 1.00 97.50 83 ILE A O 1
ATOM 651 N N . GLU A 1 84 ? -7.819 11.699 -4.672 1.00 97.62 84 GLU A N 1
ATOM 652 C CA . GLU A 1 84 ? -9.247 11.366 -4.801 1.00 97.62 84 GLU A CA 1
ATOM 653 C C . GLU A 1 84 ? -9.602 10.079 -4.031 1.00 97.62 84 GLU A C 1
ATOM 655 O O . GLU A 1 84 ? -10.614 10.000 -3.326 1.00 97.62 84 GLU A O 1
ATOM 660 N N . ARG A 1 85 ? -8.753 9.045 -4.130 1.00 97.19 85 ARG A N 1
ATOM 661 C CA . ARG A 1 85 ? -8.957 7.777 -3.413 1.00 97.19 85 ARG A CA 1
ATOM 662 C C . ARG A 1 85 ? -8.741 7.915 -1.913 1.00 97.19 85 ARG A C 1
ATOM 664 O O . ARG A 1 85 ? -9.514 7.343 -1.146 1.00 97.19 85 ARG A O 1
ATOM 671 N N . GLU A 1 86 ? -7.720 8.652 -1.497 1.00 97.12 86 GLU A N 1
ATOM 672 C CA . GLU A 1 86 ? -7.449 8.924 -0.088 1.00 97.12 86 GLU A CA 1
ATOM 673 C C . GLU A 1 86 ? -8.615 9.678 0.560 1.00 97.12 86 GLU A C 1
ATOM 675 O O . GLU A 1 86 ? -9.138 9.229 1.583 1.00 97.12 86 GLU A O 1
ATOM 680 N N . GLU A 1 87 ? -9.095 10.752 -0.069 1.00 97.69 87 GLU A N 1
ATOM 681 C CA . GLU A 1 87 ? -10.257 11.522 0.379 1.00 97.69 87 GLU A CA 1
ATOM 682 C C . GLU A 1 87 ? -11.502 10.635 0.507 1.00 97.69 87 GLU A C 1
ATOM 684 O O . GLU A 1 87 ? -12.179 10.649 1.542 1.00 97.69 87 GLU A O 1
ATOM 689 N N . TRP A 1 88 ? -11.767 9.789 -0.496 1.00 96.69 88 TRP A N 1
ATOM 690 C CA . TRP A 1 88 ? -12.862 8.821 -0.455 1.00 96.69 88 TRP A CA 1
ATOM 691 C C . TRP A 1 88 ? -12.773 7.888 0.760 1.00 96.69 88 TRP A C 1
ATOM 693 O O . TRP A 1 88 ? -13.772 7.656 1.450 1.00 96.69 88 TRP A O 1
ATOM 703 N N . TYR A 1 89 ? -11.582 7.369 1.067 1.00 96.81 89 TYR A N 1
ATOM 704 C CA . TYR A 1 89 ? -11.376 6.490 2.221 1.00 96.81 89 TYR A CA 1
ATOM 705 C C . TYR A 1 89 ? -11.499 7.228 3.550 1.00 96.81 89 TYR A C 1
ATOM 707 O O . TYR A 1 89 ? -12.102 6.688 4.480 1.00 96.81 89 TYR A O 1
ATOM 715 N N . VAL A 1 90 ? -10.991 8.459 3.644 1.00 97.25 90 VAL A N 1
ATOM 716 C CA . VAL A 1 90 ? -11.147 9.305 4.833 1.00 97.25 90 VAL A CA 1
ATOM 717 C C . VAL A 1 90 ? -12.630 9.525 5.119 1.00 97.25 90 VAL A C 1
ATOM 719 O O . VAL A 1 90 ? -13.081 9.242 6.231 1.00 97.25 90 VAL A O 1
ATOM 722 N N . ILE A 1 91 ? -13.413 9.932 4.117 1.00 97.69 91 ILE A N 1
ATOM 723 C CA . ILE A 1 91 ? -14.861 10.135 4.254 1.00 97.69 91 ILE A CA 1
ATOM 724 C C . ILE A 1 91 ? -15.545 8.832 4.682 1.00 97.69 91 ILE A C 1
ATOM 726 O O . ILE A 1 91 ? -16.289 8.805 5.667 1.00 97.69 91 ILE A O 1
ATOM 730 N N . ARG A 1 92 ? -15.263 7.721 3.993 1.00 97.19 92 ARG A N 1
ATOM 731 C CA . ARG A 1 92 ? -15.886 6.421 4.274 1.00 97.19 92 ARG A CA 1
ATOM 732 C C . ARG A 1 92 ? -15.556 5.908 5.679 1.00 97.19 92 ARG A C 1
ATOM 734 O O . ARG A 1 92 ? -16.428 5.348 6.345 1.00 97.19 92 ARG A O 1
ATOM 741 N N . LEU A 1 93 ? -14.332 6.132 6.159 1.00 96.75 93 LEU A N 1
ATOM 742 C CA . LEU A 1 93 ? -13.920 5.784 7.517 1.00 96.75 93 LEU A CA 1
ATOM 743 C C . LEU A 1 93 ? -14.631 6.647 8.565 1.00 96.75 93 LEU A C 1
ATOM 745 O O . LEU A 1 93 ? -15.034 6.116 9.601 1.00 96.75 93 LEU A O 1
ATOM 749 N N . GLN A 1 94 ? -14.818 7.945 8.311 1.00 97.38 94 GLN A N 1
ATOM 750 C CA . GLN A 1 94 ? -15.570 8.815 9.221 1.00 97.38 94 GLN A CA 1
ATOM 751 C C . GLN A 1 94 ? -17.039 8.388 9.314 1.00 97.38 94 GLN A C 1
ATOM 753 O O . GLN A 1 94 ? -17.536 8.165 10.417 1.00 97.38 94 GLN A O 1
ATOM 758 N N . VAL A 1 95 ? -17.699 8.129 8.181 1.00 96.94 95 VAL A N 1
ATOM 759 C CA . VAL A 1 95 ? -19.074 7.597 8.152 1.00 96.94 95 VAL A CA 1
ATOM 760 C C . VAL A 1 95 ? -19.178 6.272 8.918 1.00 96.94 95 VAL A C 1
ATOM 762 O O . VAL A 1 95 ? -20.141 6.042 9.658 1.00 96.94 95 VAL A O 1
ATOM 765 N N . LEU A 1 96 ? -18.178 5.395 8.780 1.00 96.81 96 LEU A N 1
ATOM 766 C CA . LEU A 1 96 ? -18.139 4.119 9.490 1.00 96.81 96 LEU A CA 1
ATOM 767 C C . LEU A 1 96 ? -17.961 4.306 11.004 1.00 96.81 96 LEU A C 1
ATOM 769 O O . LEU A 1 96 ? -18.654 3.645 11.776 1.00 96.81 96 LEU A O 1
ATOM 773 N N . LYS A 1 97 ? -17.098 5.232 11.441 1.00 96.50 97 LYS A N 1
ATOM 774 C CA . LYS A 1 97 ? -16.942 5.593 12.860 1.00 96.50 97 LYS A CA 1
ATOM 775 C C . LYS A 1 97 ? -18.244 6.117 13.454 1.00 96.50 97 LYS A C 1
ATOM 777 O O . LYS A 1 97 ? -18.665 5.640 14.503 1.00 96.50 97 LYS A O 1
ATOM 782 N N . GLU A 1 98 ? -18.929 7.025 12.767 1.00 96.44 98 GLU A N 1
ATOM 783 C CA . GLU A 1 98 ? -20.227 7.520 13.228 1.00 96.44 98 GLU A CA 1
ATOM 784 C C . GLU A 1 98 ? -21.273 6.402 13.311 1.00 96.44 98 GLU A C 1
ATOM 786 O O . GLU A 1 98 ? -22.061 6.352 14.257 1.00 96.44 98 GLU A O 1
ATOM 791 N N . ARG A 1 99 ? -21.281 5.466 12.349 1.00 94.81 99 ARG A N 1
ATOM 792 C CA . ARG A 1 99 ? -22.166 4.292 12.389 1.00 94.81 99 ARG A CA 1
ATOM 793 C C . ARG A 1 99 ? -21.882 3.423 13.614 1.00 94.81 99 ARG A C 1
ATOM 795 O O . ARG A 1 99 ? -22.827 2.998 14.275 1.00 94.81 99 ARG A O 1
ATOM 802 N N . ILE A 1 100 ? -20.611 3.197 13.947 1.00 93.69 100 ILE A N 1
ATOM 803 C CA . ILE A 1 100 ? -20.208 2.463 15.155 1.00 93.69 100 ILE A CA 1
ATOM 804 C C . ILE A 1 100 ? -20.723 3.165 16.412 1.00 93.69 100 ILE A C 1
ATOM 806 O O . ILE A 1 100 ? -21.306 2.504 17.270 1.00 93.69 100 ILE A O 1
ATOM 810 N N . GLU A 1 101 ? -20.553 4.484 16.522 1.00 93.69 101 GLU A N 1
ATOM 811 C CA . GLU A 1 101 ? -21.033 5.241 17.684 1.00 93.69 101 GLU A CA 1
ATOM 812 C C . GLU A 1 101 ? -22.565 5.205 17.798 1.00 93.69 101 GLU A C 1
ATOM 814 O O . GLU A 1 101 ? -23.095 4.965 18.885 1.00 93.69 101 GLU A O 1
ATOM 819 N N . ARG A 1 102 ? -23.299 5.294 16.677 1.00 91.75 102 ARG A N 1
ATOM 820 C CA . ARG A 1 102 ? -24.762 5.101 16.656 1.00 91.75 102 ARG A CA 1
ATOM 821 C C . ARG A 1 102 ? -25.169 3.708 17.144 1.00 91.75 102 ARG A C 1
ATOM 823 O O . ARG A 1 102 ? -26.087 3.589 17.954 1.00 91.75 102 ARG A O 1
ATOM 830 N N . VAL A 1 103 ? -24.496 2.650 16.685 1.00 90.31 103 VAL A N 1
ATOM 831 C CA . VAL A 1 103 ? -24.778 1.268 17.116 1.00 90.31 103 VAL A CA 1
ATOM 832 C C . VAL A 1 103 ? -24.446 1.065 18.599 1.00 90.31 103 VAL A C 1
ATOM 834 O O . VAL A 1 103 ? -25.217 0.424 19.315 1.00 90.31 103 VAL A O 1
ATOM 837 N N . LYS A 1 104 ? -23.350 1.651 19.100 1.00 88.25 104 LYS A N 1
ATOM 838 C CA . LYS A 1 104 ? -23.002 1.624 20.531 1.00 88.25 104 LYS A CA 1
ATOM 839 C C . LYS A 1 104 ? -24.056 2.323 21.388 1.00 88.25 104 LYS A C 1
ATOM 841 O O . LYS A 1 104 ? -24.473 1.750 22.391 1.00 8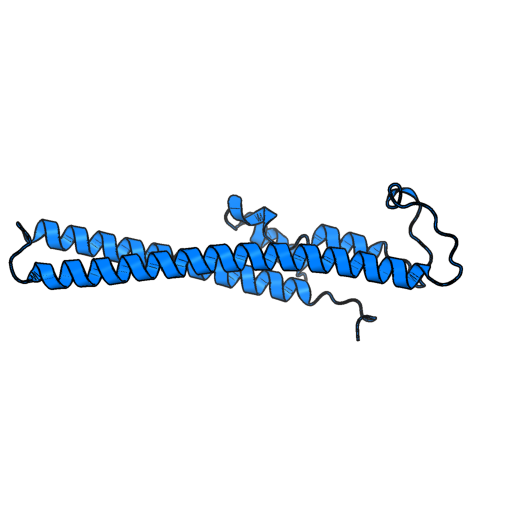8.25 104 LYS A O 1
ATOM 846 N N . ALA A 1 105 ? -24.523 3.506 20.983 1.00 88.19 105 ALA A N 1
ATOM 847 C CA . ALA A 1 105 ? -25.557 4.248 21.705 1.00 88.19 105 ALA A CA 1
ATOM 848 C C . ALA A 1 105 ? -26.892 3.481 21.759 1.00 88.19 105 ALA A C 1
ATOM 850 O O . ALA A 1 105 ? -27.553 3.443 22.796 1.00 88.19 105 ALA A O 1
ATOM 851 N N . LYS A 1 106 ? -27.264 2.799 20.668 1.00 85.31 106 LYS A N 1
ATOM 852 C CA . LYS A 1 106 ? -28.500 2.003 20.588 1.00 85.31 106 LYS A CA 1
ATOM 853 C C . LYS A 1 106 ? -28.479 0.712 21.417 1.00 85.31 106 LYS A C 1
ATOM 855 O O . LYS A 1 106 ? -29.546 0.167 21.714 1.00 85.31 106 LYS A O 1
ATOM 860 N N . LYS A 1 107 ? -27.297 0.223 21.818 1.00 74.19 107 LYS A N 1
ATOM 861 C CA . LYS A 1 107 ? -27.128 -1.026 22.587 1.00 74.19 107 LYS A CA 1
ATOM 862 C C . LYS A 1 107 ? -27.938 -1.042 23.893 1.00 74.19 107 LYS A C 1
ATOM 864 O O . LYS A 1 107 ? -28.344 -2.112 24.331 1.00 74.19 107 LYS A O 1
ATOM 869 N N . ASN A 1 108 ? -28.209 0.127 24.478 1.00 70.06 108 ASN A N 1
ATOM 870 C CA . ASN A 1 108 ? -28.876 0.268 25.776 1.00 70.06 108 ASN A CA 1
ATOM 871 C C . ASN A 1 108 ? -30.415 0.381 25.707 1.00 70.06 108 ASN A C 1
ATOM 873 O O . ASN A 1 108 ? -31.021 0.827 26.675 1.00 70.06 108 ASN A O 1
ATOM 877 N N . GLY A 1 109 ? -31.058 -0.023 24.603 1.00 67.88 109 GLY A N 1
ATOM 878 C CA . GLY A 1 109 ? -32.526 -0.151 24.564 1.00 67.88 109 GLY A CA 1
ATOM 879 C C . GLY A 1 109 ? -33.224 0.233 23.259 1.00 67.88 109 GLY A C 1
ATOM 880 O O . GLY A 1 109 ? -34.448 0.242 23.230 1.00 67.88 109 GLY A O 1
ATOM 881 N N . ALA A 1 110 ? -32.487 0.551 22.188 1.00 69.62 110 ALA A N 1
ATOM 882 C CA . ALA A 1 110 ? -33.078 0.980 20.914 1.00 69.62 110 ALA A CA 1
ATOM 883 C C . ALA A 1 110 ? -33.084 -0.100 19.816 1.00 69.62 110 ALA A C 1
ATOM 885 O O . ALA A 1 110 ? -33.676 0.121 18.764 1.00 69.62 110 ALA A O 1
ATOM 886 N N . PHE A 1 111 ? -32.426 -1.244 20.022 1.00 71.38 111 PHE A N 1
ATOM 887 C CA . PHE A 1 111 ? -32.553 -2.388 19.114 1.00 71.38 111 PHE A CA 1
ATOM 888 C C . PHE A 1 111 ? -33.794 -3.205 19.468 1.00 71.38 111 PHE A C 1
ATOM 890 O O . PHE A 1 111 ? -33.967 -3.590 20.624 1.00 71.38 111 PHE A O 1
ATOM 897 N N . THR A 1 112 ? -34.628 -3.504 18.468 1.00 69.62 112 THR A N 1
ATOM 898 C CA . THR A 1 112 ? -35.854 -4.301 18.654 1.00 69.62 112 THR A CA 1
ATOM 899 C C . THR A 1 112 ? -35.541 -5.769 18.938 1.00 69.62 112 THR A C 1
ATOM 901 O O . THR A 1 112 ? -36.317 -6.467 19.590 1.00 69.62 112 THR A O 1
ATOM 904 N N . SER A 1 113 ? -34.377 -6.246 18.480 1.00 75.44 113 SER A N 1
ATOM 905 C CA . SER A 1 113 ? -33.911 -7.611 18.702 1.00 75.44 113 SER A CA 1
ATOM 906 C C . SER A 1 113 ? -32.383 -7.724 18.716 1.00 75.44 113 SER A C 1
ATOM 908 O O . SER A 1 113 ? -31.652 -6.914 18.144 1.00 75.44 113 SER A O 1
ATOM 910 N N . LYS A 1 114 ? -31.881 -8.809 19.317 1.00 80.75 114 LYS A N 1
ATOM 911 C CA . LYS A 1 114 ? -30.464 -9.208 19.235 1.00 80.75 114 LYS A CA 1
ATOM 912 C C . LYS A 1 114 ? -30.020 -9.491 17.789 1.00 80.75 114 LYS A C 1
ATOM 914 O O . LYS A 1 114 ? -28.841 -9.317 17.478 1.00 80.75 114 LYS A O 1
ATOM 919 N N . SER A 1 115 ? -30.945 -9.924 16.926 1.00 85.81 115 SER A N 1
ATOM 920 C CA . SER A 1 115 ? -30.675 -10.202 15.509 1.00 85.81 115 SER A CA 1
ATOM 921 C C . SER A 1 115 ? -30.292 -8.925 14.765 1.00 85.81 115 SER A C 1
ATOM 923 O O . SER A 1 115 ? -29.240 -8.884 14.138 1.00 85.81 115 SER A O 1
ATOM 925 N N . GLU A 1 116 ? -31.080 -7.862 14.940 1.00 83.94 116 GLU A N 1
ATOM 926 C CA . GLU A 1 116 ? -30.853 -6.550 14.317 1.00 83.94 116 GLU A CA 1
ATOM 927 C C . GLU A 1 116 ? -29.480 -5.968 14.704 1.00 83.94 116 GLU A C 1
ATOM 929 O O . GLU A 1 116 ? -28.706 -5.541 13.850 1.00 83.94 116 GLU A O 1
ATOM 934 N N . PHE A 1 117 ? -29.111 -6.042 15.990 1.00 86.56 117 PHE A N 1
ATOM 935 C CA . PHE A 1 117 ? -27.781 -5.623 16.450 1.00 86.56 117 PHE A CA 1
ATOM 936 C C . PHE A 1 117 ? -26.646 -6.438 15.808 1.00 86.56 117 PHE A C 1
ATOM 938 O O . PHE A 1 117 ? -25.587 -5.900 15.480 1.00 86.56 117 PHE A O 1
ATOM 945 N N . THR A 1 118 ? -26.850 -7.748 15.655 1.00 88.94 118 THR A N 1
ATOM 946 C CA . THR A 1 118 ? -25.845 -8.661 15.092 1.00 88.94 118 THR A CA 1
ATOM 947 C C . THR A 1 118 ? -25.629 -8.399 13.602 1.00 88.94 118 THR A C 1
ATOM 949 O O . THR A 1 118 ? -24.488 -8.405 13.144 1.00 88.94 118 THR A O 1
ATOM 952 N N . GLU A 1 119 ? -26.702 -8.124 12.864 1.00 91.50 119 GLU A N 1
ATOM 953 C CA . GLU A 1 119 ? -26.663 -7.781 11.443 1.00 91.50 119 GLU A CA 1
ATOM 954 C C . GLU A 1 119 ? -25.956 -6.441 11.199 1.00 91.50 119 GLU A C 1
ATOM 956 O O . GLU A 1 119 ? -25.007 -6.379 10.419 1.00 91.50 119 GLU A O 1
ATOM 961 N N . GLU A 1 120 ? -26.302 -5.395 11.956 1.00 90.94 120 GLU A N 1
ATOM 962 C CA . GLU A 1 120 ? -25.602 -4.103 11.898 1.00 90.94 120 GLU A CA 1
ATOM 963 C C . GLU A 1 120 ? -24.101 -4.244 12.188 1.00 90.94 120 GLU A C 1
ATOM 965 O O . GLU A 1 120 ? -23.255 -3.670 11.496 1.00 90.94 120 GLU A O 1
ATOM 970 N N . MET A 1 121 ? -23.748 -5.051 13.191 1.00 92.00 121 MET A N 1
ATOM 971 C CA . MET A 1 121 ? -22.355 -5.334 13.527 1.00 92.00 121 MET A CA 1
ATOM 972 C C . MET A 1 121 ? -21.628 -6.081 12.400 1.00 92.00 121 MET A C 1
ATOM 974 O O . MET A 1 121 ? -20.454 -5.806 12.137 1.00 92.00 121 MET A O 1
ATOM 978 N N . LEU A 1 122 ? -22.299 -7.025 11.736 1.00 95.00 122 LEU A N 1
ATOM 979 C CA . LEU A 1 122 ? -21.747 -7.756 10.598 1.00 95.00 122 LEU A CA 1
ATOM 980 C C . LEU A 1 122 ? -21.475 -6.815 9.421 1.00 95.00 122 LEU A C 1
ATOM 982 O O . LEU A 1 122 ? -20.392 -6.861 8.840 1.00 95.00 122 LEU A O 1
ATOM 986 N N . GLU A 1 123 ? -22.414 -5.928 9.111 1.00 96.06 123 GLU A N 1
ATOM 987 C CA . GLU A 1 123 ? -22.270 -4.951 8.034 1.00 96.06 123 GLU A CA 1
ATOM 988 C C . GLU A 1 123 ? -21.160 -3.926 8.314 1.00 96.06 123 GLU A C 1
ATOM 990 O O . GLU A 1 123 ? -20.394 -3.581 7.413 1.00 96.06 123 GLU A O 1
ATOM 995 N N . ILE A 1 124 ? -20.985 -3.497 9.570 1.00 96.12 124 ILE A N 1
ATOM 996 C CA . ILE A 1 124 ? -19.825 -2.687 9.984 1.00 96.12 124 ILE A CA 1
ATOM 997 C C . ILE A 1 124 ? -18.512 -3.442 9.731 1.00 96.12 124 ILE A C 1
ATOM 999 O O . ILE A 1 124 ? -17.564 -2.872 9.189 1.00 96.12 124 ILE A O 1
ATOM 1003 N N . ARG A 1 125 ? -18.437 -4.727 10.101 1.00 96.25 125 ARG A N 1
ATOM 1004 C CA . ARG A 1 125 ? -17.227 -5.546 9.901 1.00 96.25 125 ARG A CA 1
ATOM 1005 C C . ARG A 1 125 ? -16.907 -5.737 8.422 1.00 96.25 125 ARG A C 1
ATOM 1007 O O . ARG A 1 125 ? -15.752 -5.578 8.039 1.00 96.25 125 ARG A O 1
ATOM 1014 N N . LYS A 1 126 ? -17.913 -6.028 7.591 1.00 97.88 126 LYS A N 1
ATOM 1015 C CA . LYS A 1 126 ? -17.748 -6.113 6.131 1.00 97.88 126 LYS A CA 1
ATOM 1016 C C . LYS A 1 126 ? -17.215 -4.800 5.564 1.00 97.88 126 LYS A C 1
ATOM 1018 O O . LYS A 1 126 ? -16.257 -4.821 4.798 1.00 97.88 126 LYS A O 1
ATOM 1023 N N . ALA A 1 127 ? -17.775 -3.664 5.985 1.00 97.38 127 ALA A N 1
ATOM 1024 C CA . ALA A 1 127 ? -17.314 -2.351 5.545 1.00 97.38 127 ALA A CA 1
ATOM 1025 C C . ALA A 1 127 ? -15.841 -2.096 5.909 1.00 97.38 127 ALA A C 1
ATOM 1027 O O . ALA A 1 127 ? -15.092 -1.620 5.060 1.00 97.38 127 ALA A O 1
ATOM 1028 N N . PHE A 1 128 ? -15.401 -2.468 7.116 1.00 95.88 128 PHE A N 1
ATOM 1029 C CA . PHE A 1 128 ? -13.985 -2.377 7.496 1.00 95.88 128 PHE A CA 1
ATOM 1030 C C . PHE A 1 128 ? -13.075 -3.220 6.607 1.00 95.88 128 PHE A C 1
ATOM 1032 O O . PHE A 1 128 ? -12.045 -2.726 6.161 1.00 95.88 128 PHE A O 1
ATOM 1039 N N . VAL A 1 129 ? -13.446 -4.478 6.351 1.00 97.19 129 VAL A N 1
ATOM 1040 C CA . VAL A 1 129 ? -12.647 -5.381 5.508 1.00 97.19 129 VAL A CA 1
ATOM 1041 C C . VAL A 1 129 ? -12.530 -4.831 4.086 1.00 97.19 129 VAL A C 1
ATOM 1043 O O . VAL A 1 129 ? -11.441 -4.853 3.517 1.00 97.19 129 VAL A O 1
ATOM 1046 N N . ILE A 1 130 ? -13.620 -4.288 3.537 1.00 96.56 130 ILE A N 1
ATOM 1047 C CA . ILE A 1 130 ? -13.630 -3.680 2.201 1.00 96.56 130 ILE A CA 1
ATOM 1048 C C . ILE A 1 130 ? -12.711 -2.454 2.153 1.00 96.56 130 ILE A C 1
ATOM 1050 O O . ILE A 1 130 ? -11.823 -2.414 1.309 1.00 96.56 130 ILE A O 1
ATOM 1054 N N . ILE A 1 131 ? -12.871 -1.493 3.075 1.00 95.81 131 ILE A N 1
ATOM 1055 C CA . ILE A 1 131 ? -12.025 -0.285 3.123 1.00 95.81 131 ILE A CA 1
ATOM 1056 C C . ILE A 1 131 ? -10.555 -0.672 3.288 1.00 95.81 131 ILE A C 1
ATOM 1058 O O . ILE A 1 131 ? -9.695 -0.136 2.601 1.00 95.81 131 ILE A O 1
ATOM 1062 N N . HIS A 1 132 ? -10.257 -1.630 4.167 1.00 95.81 132 HIS A N 1
ATOM 1063 C CA . HIS A 1 132 ? -8.893 -2.104 4.363 1.00 95.81 132 HIS A CA 1
ATOM 1064 C C . HIS A 1 132 ? -8.305 -2.696 3.074 1.00 95.81 132 HIS A C 1
ATOM 1066 O O . HIS A 1 132 ? -7.202 -2.322 2.688 1.00 95.81 132 HIS A O 1
ATOM 1072 N N . GLY A 1 133 ? -9.044 -3.564 2.376 1.00 95.12 133 GLY A N 1
ATOM 1073 C CA . GLY A 1 133 ? -8.609 -4.113 1.089 1.00 95.12 133 GLY A CA 1
ATOM 1074 C C . GLY A 1 133 ? -8.364 -3.028 0.035 1.00 95.12 133 GLY A C 1
ATOM 1075 O O . GLY A 1 133 ? -7.332 -3.036 -0.632 1.00 95.12 133 GLY A O 1
ATOM 1076 N N . GLU A 1 134 ? -9.268 -2.051 -0.065 1.00 94.94 134 GLU A N 1
ATOM 1077 C CA . GLU A 1 134 ? -9.141 -0.889 -0.955 1.00 94.94 134 GLU A CA 1
ATOM 1078 C C . GLU A 1 134 ? -7.899 -0.026 -0.625 1.00 94.94 134 GLU A C 1
ATOM 1080 O O . GLU A 1 134 ? -7.187 0.416 -1.532 1.00 94.94 134 GLU A O 1
ATOM 1085 N N . MET A 1 135 ? -7.578 0.160 0.661 1.00 95.94 135 MET A N 1
ATOM 1086 C CA . MET A 1 135 ? -6.367 0.866 1.106 1.00 95.94 135 MET A CA 1
ATOM 1087 C C . MET A 1 135 ? -5.081 0.116 0.734 1.00 95.94 135 MET A C 1
ATOM 1089 O O . MET A 1 135 ? -4.112 0.744 0.312 1.00 95.94 135 MET A O 1
ATOM 1093 N N . ILE A 1 136 ? -5.059 -1.217 0.844 1.00 94.81 136 ILE A N 1
ATOM 1094 C CA . ILE A 1 136 ? -3.902 -2.028 0.423 1.00 94.81 136 ILE A CA 1
ATOM 1095 C C . ILE A 1 136 ? -3.665 -1.912 -1.090 1.00 94.81 136 ILE A C 1
ATOM 1097 O O . ILE A 1 136 ? -2.514 -1.812 -1.531 1.00 94.81 136 ILE A O 1
ATOM 1101 N N . LEU A 1 137 ? -4.735 -1.863 -1.893 1.00 93.12 137 LEU A N 1
ATOM 1102 C CA . LEU A 1 137 ? -4.627 -1.609 -3.332 1.00 93.12 137 LEU A CA 1
ATOM 1103 C C . LEU A 1 137 ? -4.020 -0.227 -3.610 1.00 93.12 137 LEU A C 1
ATOM 1105 O O . LEU A 1 137 ? -3.109 -0.123 -4.432 1.00 93.12 137 LEU A O 1
ATOM 1109 N N . LEU A 1 138 ? -4.458 0.819 -2.897 1.00 95.69 138 LEU A N 1
ATOM 1110 C CA . LEU A 1 138 ? -3.905 2.173 -3.048 1.00 95.69 138 LEU A CA 1
ATOM 1111 C C . LEU A 1 138 ? -2.430 2.256 -2.619 1.00 95.69 138 LEU A C 1
ATOM 1113 O O . LEU A 1 138 ? -1.623 2.882 -3.305 1.00 95.69 138 LEU A O 1
ATOM 1117 N N . GLN A 1 139 ? -2.050 1.573 -1.536 1.00 94.19 139 GLN A N 1
ATOM 1118 C CA . GLN A 1 139 ? -0.654 1.473 -1.104 1.00 94.19 139 GLN A CA 1
ATOM 1119 C C . GLN A 1 139 ? 0.217 0.817 -2.184 1.00 94.19 139 GLN A C 1
ATOM 1121 O O . GLN A 1 139 ? 1.311 1.292 -2.485 1.00 94.19 139 GLN A O 1
ATOM 1126 N N . THR A 1 140 ? -0.285 -0.255 -2.799 1.00 91.81 140 THR A N 1
ATOM 1127 C CA . THR A 1 140 ? 0.416 -0.965 -3.877 1.00 91.81 140 THR A CA 1
ATOM 1128 C C . THR A 1 140 ? 0.547 -0.091 -5.125 1.00 91.81 140 THR A C 1
ATOM 1130 O O . THR A 1 140 ? 1.620 -0.031 -5.728 1.00 91.81 140 THR A O 1
ATOM 1133 N N . TYR A 1 141 ? -0.515 0.642 -5.475 1.00 94.25 141 TYR A N 1
ATOM 1134 C CA . TYR A 1 141 ? -0.497 1.662 -6.522 1.00 94.25 141 TYR A CA 1
ATOM 1135 C C . TYR A 1 141 ? 0.596 2.711 -6.264 1.00 94.25 141 TYR A C 1
ATOM 1137 O O . TYR A 1 141 ? 1.437 2.936 -7.133 1.00 94.25 141 TYR A O 1
ATOM 1145 N N . SER A 1 142 ? 0.638 3.299 -5.064 1.00 92.81 142 SER A N 1
ATOM 1146 C CA . SER A 1 142 ? 1.644 4.301 -4.689 1.00 92.81 142 SER A CA 1
ATOM 1147 C C . SER A 1 142 ? 3.068 3.751 -4.818 1.00 92.81 142 SER A C 1
ATOM 1149 O O . SER A 1 142 ? 3.899 4.329 -5.519 1.00 92.81 142 SER A O 1
ATOM 1151 N N . SER A 1 143 ? 3.341 2.575 -4.241 1.00 91.19 143 SER A N 1
ATOM 1152 C CA . SER A 1 143 ? 4.676 1.967 -4.272 1.00 91.19 143 SER A CA 1
ATOM 1153 C C . SER A 1 143 ? 5.161 1.633 -5.687 1.00 91.19 143 SER A C 1
ATOM 1155 O O . SER A 1 143 ? 6.339 1.825 -5.989 1.00 91.19 143 SER A O 1
ATOM 1157 N N . LEU A 1 144 ? 4.281 1.154 -6.571 1.00 89.94 144 LEU A N 1
ATOM 1158 C CA . LEU A 1 144 ? 4.658 0.820 -7.948 1.00 89.94 144 LEU A CA 1
ATOM 1159 C C . LEU A 1 144 ? 4.905 2.050 -8.815 1.00 89.94 144 LEU A C 1
ATOM 1161 O O . LEU A 1 144 ? 5.832 2.035 -9.628 1.00 89.94 144 LEU A O 1
ATOM 1165 N N . ASN A 1 145 ? 4.098 3.097 -8.654 1.00 90.69 145 ASN A N 1
ATOM 1166 C CA . ASN A 1 145 ? 4.283 4.336 -9.402 1.00 90.69 145 ASN A CA 1
ATOM 1167 C C . ASN A 1 145 ? 5.547 5.073 -8.942 1.00 90.69 145 ASN A C 1
ATOM 1169 O O . ASN A 1 145 ? 6.376 5.405 -9.787 1.00 90.69 145 ASN A O 1
ATOM 1173 N N . PHE A 1 146 ? 5.787 5.157 -7.629 1.00 87.19 146 PHE A N 1
ATOM 1174 C CA . PHE A 1 146 ? 7.029 5.703 -7.074 1.00 87.19 146 PHE A CA 1
ATOM 1175 C C . PHE A 1 146 ? 8.273 4.923 -7.534 1.00 87.19 146 PHE A C 1
ATOM 1177 O O . PHE A 1 146 ? 9.284 5.500 -7.927 1.00 87.19 146 PHE A O 1
ATOM 1184 N N . ALA A 1 147 ? 8.210 3.587 -7.564 1.00 82.75 147 ALA A N 1
ATOM 1185 C CA . ALA A 1 147 ? 9.309 2.781 -8.098 1.00 82.75 147 ALA A CA 1
ATOM 1186 C C . ALA A 1 147 ? 9.536 3.010 -9.607 1.00 82.75 147 ALA A C 1
ATOM 1188 O O . ALA A 1 147 ? 10.665 2.896 -10.089 1.00 82.75 147 ALA A O 1
ATOM 1189 N N . GLY A 1 148 ? 8.481 3.344 -10.357 1.00 74.19 148 GLY A N 1
ATOM 1190 C CA . GLY A 1 148 ? 8.564 3.723 -11.767 1.00 74.19 148 GLY A CA 1
ATOM 1191 C C . GLY A 1 148 ? 9.237 5.080 -11.997 1.00 74.19 148 GLY A C 1
ATOM 1192 O O . GLY A 1 148 ? 9.944 5.235 -12.995 1.00 74.19 148 GLY A O 1
ATOM 1193 N N . GLU A 1 149 ? 9.086 6.021 -11.062 1.00 59.31 149 GLU A N 1
ATOM 1194 C CA . GLU A 1 149 ? 9.717 7.352 -11.089 1.00 59.31 149 GLU A CA 1
ATOM 1195 C C . GLU A 1 149 ? 11.241 7.311 -10.920 1.00 59.31 149 GLU A C 1
ATOM 1197 O O . GLU A 1 149 ? 11.939 8.233 -11.343 1.00 59.31 149 GLU A O 1
ATOM 1202 N N . LEU A 1 150 ? 11.798 6.219 -10.383 1.00 61.53 150 LEU A N 1
ATOM 1203 C CA . LEU A 1 150 ? 13.251 6.031 -10.287 1.00 61.53 150 LEU A CA 1
ATOM 1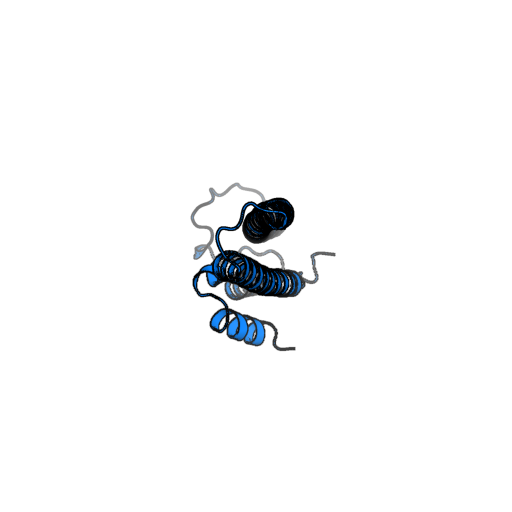204 C C . LEU A 1 150 ? 13.941 5.873 -11.656 1.00 61.53 150 LEU A C 1
ATOM 1206 O O . LEU A 1 150 ? 15.167 5.783 -11.722 1.00 61.53 150 LEU A O 1
ATOM 1210 N N . ILE A 1 151 ? 13.195 5.893 -12.766 1.00 58.72 151 ILE A N 1
ATOM 1211 C CA . ILE A 1 151 ? 13.765 6.131 -14.097 1.00 58.72 151 ILE A CA 1
ATOM 1212 C C . ILE A 1 151 ? 14.000 7.629 -14.283 1.00 58.72 151 ILE A C 1
ATOM 1214 O O . ILE A 1 151 ? 13.293 8.305 -15.027 1.00 58.72 151 ILE A O 1
ATOM 1218 N N . LYS A 1 152 ? 15.043 8.141 -13.633 1.00 56.06 152 LYS A N 1
ATOM 1219 C CA . LYS A 1 152 ? 15.644 9.419 -14.012 1.00 56.06 152 LYS A CA 1
ATOM 1220 C C . LYS A 1 152 ? 16.772 9.146 -15.015 1.00 56.06 152 LYS A C 1
ATOM 1222 O O . LYS A 1 152 ? 17.621 8.294 -14.738 1.00 56.06 152 LYS A O 1
ATOM 1227 N N . PRO A 1 153 ? 16.790 9.802 -16.190 1.00 54.56 153 PRO A N 1
ATOM 1228 C CA . PRO A 1 153 ? 17.987 9.868 -17.024 1.00 54.56 153 PRO A CA 1
ATOM 1229 C C . PRO A 1 153 ? 19.195 10.296 -16.179 1.00 54.56 153 PRO A C 1
ATOM 1231 O O . PRO A 1 153 ? 19.053 11.131 -15.290 1.00 54.56 153 PRO A O 1
ATOM 1234 N N . SER A 1 154 ? 20.384 9.757 -16.458 1.00 51.38 154 SER A N 1
ATOM 1235 C CA . SER A 1 154 ? 21.620 10.097 -15.728 1.00 51.38 154 SER A 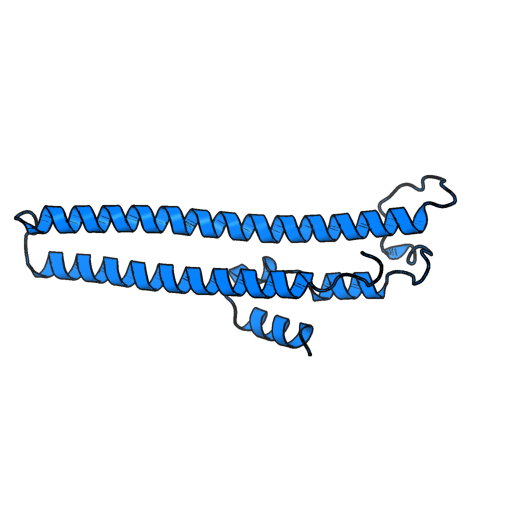CA 1
ATOM 1236 C C . SER A 1 154 ? 21.981 11.588 -15.772 1.00 51.38 154 SER A C 1
ATOM 1238 O O . SER A 1 154 ? 22.801 12.034 -14.983 1.00 51.38 154 SER A O 1
ATOM 1240 N N . TRP A 1 155 ? 21.361 12.344 -16.677 1.00 53.50 155 TRP A N 1
ATOM 1241 C CA . TRP A 1 155 ? 21.568 13.774 -16.911 1.00 53.50 155 TRP A CA 1
ATOM 1242 C C . TRP A 1 155 ? 20.642 14.685 -16.084 1.00 53.50 155 TRP A C 1
ATOM 1244 O O . TRP A 1 155 ? 20.561 15.876 -16.351 1.00 53.50 155 TRP A O 1
ATOM 1254 N N . LEU A 1 156 ? 19.897 14.126 -15.124 1.00 51.50 156 LEU A N 1
ATOM 1255 C CA . LEU A 1 156 ? 18.940 14.839 -14.262 1.00 51.50 156 LEU A CA 1
ATOM 1256 C C . LEU A 1 156 ? 19.465 15.025 -12.818 1.00 51.50 156 LEU A C 1
ATOM 1258 O O . LEU A 1 156 ? 18.670 15.082 -11.877 1.00 51.50 156 LEU A O 1
ATOM 1262 N N . VAL A 1 157 ? 20.794 15.094 -12.651 1.00 44.66 157 VAL A N 1
ATOM 1263 C CA . VAL A 1 157 ? 21.515 15.374 -11.391 1.00 44.66 157 VAL A CA 1
ATOM 1264 C C . VAL A 1 157 ? 22.400 16.597 -11.568 1.00 44.66 157 VAL A C 1
ATOM 1266 O O . VAL A 1 157 ? 23.062 16.669 -12.627 1.00 44.66 157 VAL A O 1
#

pLDDT: mean 80.68, std 17.1, range [43.38, 97.88]

Secondary structure (DSSP, 8-state):
--HHHHHHHHHHHS-GGGTTTS--HHHHHHHHHTS-TTS-PPPTTS-TTS-----TT-HHHHHHHHHHHHHHHHHHHHHHHHHHHHHHHHHHHHHHHHHHHHHHHHTTTT-S-HHHHHHHHHHHHHHHHHHHHHHHHHHHHHHHHHHHHT---TT--